Protein AF-A0A2V9WRX7-F1 (afdb_monomer)

Nearest PDB structures (foldseek):
  7yoo-assembly1_R  TM=4.082E-01  e=6.372E+00  Homo sapiens

Radius of gyration: 19.26 Å; Cα contacts (8 Å, |Δi|>4): 121; chains: 1; bounding box: 78×21×29 Å

Mean predicted aligned error: 7.92 Å

Sequence (97 aa):
RVLPAEHRRQGFFNCWTRKEAYIKVRGEGLSLPLHQFDVSLSPAEPAALLRTRPDANEASRWSLHDLEVPPGYAAALAVEIGRSTSSTLTAADVSTG

Foldseek 3Di:
DDDDPVQPVQLVQLFVQLLVQVCVVVVCHPVPDSVQWDWGRGPPDATAGCAGPPDRCVRVQKDKHWDDDDPPHTHIHIDGDDPPPPPPPPPPPPDDD

Solvent-accessible surface area (backbone atoms only — not comparable to full-atom values): 6014 Å² total; per-residue (Å²): 134,90,66,60,79,88,46,41,65,60,19,50,44,40,35,51,30,47,50,50,22,46,35,60,70,69,67,55,52,87,74,58,59,78,85,40,45,43,60,47,32,54,90,93,48,72,52,36,54,74,35,33,55,93,52,57,66,61,26,77,40,47,48,38,40,70,50,94,64,63,92,94,62,73,44,37,47,48,45,76,60,75,78,79,77,80,75,76,79,77,89,78,83,86,76,89,129

Structure (mmCIF, N/CA/C/O backbone):
data_AF-A0A2V9WRX7-F1
#
_entry.id   AF-A0A2V9WRX7-F1
#
loop_
_atom_site.group_PDB
_atom_site.id
_atom_site.type_symbol
_atom_site.label_atom_id
_atom_site.label_alt_id
_atom_site.label_comp_id
_atom_site.label_asym_id
_atom_site.label_entity_id
_atom_site.label_seq_id
_atom_site.pdbx_PDB_ins_code
_atom_site.Cartn_x
_atom_site.Cartn_y
_atom_site.Cartn_z
_atom_site.occupancy
_atom_site.B_iso_or_equiv
_atom_site.auth_seq_id
_atom_site.auth_comp_id
_atom_site.auth_asym_id
_atom_site.auth_atom_id
_atom_site.pdbx_PDB_model_num
ATOM 1 N N . ARG A 1 1 ? -9.802 -9.794 -3.884 1.00 64.94 1 ARG A N 1
ATOM 2 C CA . ARG A 1 1 ? -10.483 -10.444 -2.732 1.00 64.94 1 ARG A CA 1
ATOM 3 C C . ARG A 1 1 ? -11.631 -9.535 -2.303 1.00 64.94 1 ARG A C 1
ATOM 5 O O . ARG A 1 1 ? -11.432 -8.328 -2.342 1.00 64.94 1 ARG A O 1
ATOM 12 N N . VAL A 1 2 ? -12.806 -10.064 -1.955 1.00 86.31 2 VAL A N 1
ATOM 13 C CA . VAL A 1 2 ? -13.930 -9.241 -1.466 1.00 86.31 2 VAL A CA 1
ATOM 14 C C . VAL A 1 2 ? -13.824 -9.122 0.053 1.00 86.31 2 VAL A C 1
ATOM 16 O O . VAL A 1 2 ? -13.687 -10.140 0.725 1.00 86.31 2 VAL A O 1
ATOM 19 N N . LEU A 1 3 ? -13.860 -7.895 0.582 1.00 93.75 3 LEU A N 1
ATOM 20 C CA . LEU A 1 3 ? -13.929 -7.647 2.024 1.00 93.75 3 LEU A CA 1
ATOM 21 C C . LEU A 1 3 ? -15.385 -7.629 2.525 1.00 93.75 3 LEU A C 1
ATOM 23 O O . LEU A 1 3 ? -16.281 -7.215 1.769 1.00 93.75 3 LEU A O 1
ATOM 27 N N . PRO A 1 4 ? -15.612 -7.995 3.803 1.00 95.44 4 PRO A N 1
ATOM 28 C CA . PRO A 1 4 ? -16.849 -7.680 4.516 1.00 95.44 4 PRO A CA 1
ATOM 29 C C . PRO A 1 4 ? -17.203 -6.192 4.402 1.00 95.44 4 PRO A C 1
ATOM 31 O O . PRO A 1 4 ? -16.306 -5.351 4.297 1.00 95.44 4 PRO A O 1
ATOM 34 N N . ALA A 1 5 ? -18.497 -5.867 4.360 1.00 96.06 5 ALA A N 1
ATOM 35 C CA . ALA A 1 5 ? -18.983 -4.527 4.019 1.00 96.06 5 ALA A CA 1
ATOM 36 C C . ALA A 1 5 ? -18.414 -3.433 4.938 1.00 96.06 5 ALA A C 1
ATOM 38 O O . ALA A 1 5 ? -18.001 -2.378 4.455 1.00 96.06 5 ALA A O 1
ATOM 39 N N . GLU A 1 6 ? -18.313 -3.729 6.229 1.00 95.56 6 GLU A N 1
ATOM 40 C CA . GLU A 1 6 ? -17.748 -2.890 7.281 1.00 95.56 6 GLU A CA 1
ATOM 41 C C . GLU A 1 6 ? -16.264 -2.558 7.056 1.00 95.56 6 GLU A C 1
ATOM 43 O O . GLU A 1 6 ? -15.815 -1.462 7.383 1.00 95.56 6 GLU A O 1
ATOM 48 N N . HIS A 1 7 ? -15.513 -3.450 6.404 1.00 95.25 7 HIS A N 1
ATOM 49 C CA . HIS A 1 7 ? -14.087 -3.265 6.135 1.00 95.25 7 HIS A CA 1
ATOM 50 C C . HIS A 1 7 ? -13.789 -2.673 4.756 1.00 95.25 7 HIS A C 1
ATOM 52 O O . HIS A 1 7 ? -12.660 -2.254 4.511 1.00 95.25 7 HIS A O 1
ATOM 58 N N . ARG A 1 8 ? -14.764 -2.601 3.840 1.00 95.50 8 ARG A N 1
ATOM 59 C CA . ARG A 1 8 ? -14.522 -2.142 2.457 1.00 95.50 8 ARG A CA 1
ATOM 60 C C . ARG A 1 8 ? -13.976 -0.721 2.391 1.00 95.50 8 ARG A C 1
ATOM 62 O O . ARG A 1 8 ? -13.069 -0.470 1.605 1.00 95.50 8 ARG A O 1
ATOM 69 N N . ARG A 1 9 ? -14.507 0.194 3.210 1.00 95.88 9 ARG A N 1
ATOM 70 C CA . ARG A 1 9 ? -14.066 1.598 3.221 1.00 95.88 9 ARG A CA 1
ATOM 71 C C . ARG A 1 9 ? -12.620 1.718 3.693 1.00 95.88 9 ARG A C 1
ATOM 73 O O . ARG A 1 9 ? -11.808 2.311 2.994 1.00 95.88 9 ARG A O 1
ATOM 80 N N . GLN A 1 10 ? -12.296 1.111 4.835 1.00 95.81 10 GLN A N 1
ATOM 81 C CA . GLN A 1 10 ? -10.926 1.110 5.344 1.00 95.81 10 GLN A CA 1
ATOM 82 C C . GLN A 1 10 ? -9.980 0.413 4.363 1.00 95.81 10 GLN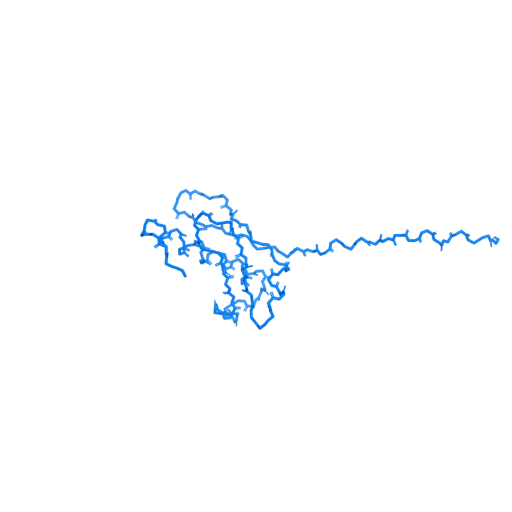 A C 1
ATOM 84 O O . GLN A 1 10 ? -8.913 0.932 4.065 1.00 95.81 10 GLN A O 1
ATOM 89 N N . GLY A 1 11 ? -10.390 -0.724 3.797 1.00 96.69 11 GLY A N 1
ATOM 90 C CA . GLY A 1 11 ? -9.567 -1.457 2.842 1.00 96.69 11 GLY A CA 1
ATOM 91 C C . GLY A 1 11 ? -9.323 -0.713 1.531 1.00 96.69 11 GLY A C 1
ATOM 92 O O . GLY A 1 11 ? -8.243 -0.834 0.957 1.00 96.69 11 GLY A O 1
ATOM 93 N N . PHE A 1 12 ? -10.280 0.105 1.078 1.00 96.88 12 PHE A N 1
ATOM 94 C CA . PHE A 1 12 ? -10.071 1.019 -0.045 1.00 96.88 12 PHE A CA 1
ATOM 95 C C . PHE A 1 12 ? -8.967 2.035 0.266 1.00 96.88 12 PHE A C 1
ATOM 97 O O . PHE A 1 12 ? -8.031 2.164 -0.520 1.00 96.88 12 PHE A O 1
ATOM 104 N N . PHE A 1 13 ? -9.035 2.707 1.420 1.00 97.69 13 PHE A N 1
ATOM 105 C CA . PHE A 1 13 ? -8.024 3.696 1.797 1.00 97.69 13 PHE A CA 1
ATOM 106 C C . PHE A 1 13 ? -6.662 3.066 2.085 1.00 97.69 13 PHE A C 1
ATOM 108 O O . PHE A 1 13 ? -5.663 3.612 1.635 1.00 97.69 13 PHE A O 1
ATOM 115 N N . ASN A 1 14 ? -6.611 1.892 2.722 1.00 97.62 14 ASN A N 1
ATOM 116 C CA . ASN A 1 14 ? -5.374 1.127 2.890 1.00 97.62 14 ASN A CA 1
ATOM 117 C C . ASN A 1 14 ? -4.749 0.789 1.531 1.00 97.62 14 ASN A C 1
ATOM 119 O O . ASN A 1 14 ? -3.563 1.017 1.321 1.00 97.62 14 ASN A O 1
ATOM 123 N N . CYS A 1 15 ? -5.544 0.277 0.586 1.00 97.62 15 CYS A N 1
ATOM 124 C CA . CYS A 1 15 ? -5.069 -0.010 -0.767 1.00 97.62 15 CYS A CA 1
ATOM 125 C C . CYS A 1 15 ? -4.517 1.258 -1.432 1.00 97.62 15 CYS A C 1
ATOM 127 O O . CYS A 1 15 ? -3.395 1.253 -1.933 1.00 97.62 15 CYS A O 1
ATOM 129 N N . TRP A 1 16 ? -5.277 2.354 -1.391 1.00 97.50 16 TRP A N 1
ATOM 130 C CA . TRP A 1 16 ? -4.882 3.626 -1.986 1.00 97.50 16 TRP A CA 1
ATOM 131 C C . TRP A 1 16 ? -3.563 4.152 -1.410 1.00 97.50 16 TRP A C 1
ATOM 133 O O . TRP A 1 16 ? -2.616 4.387 -2.156 1.00 97.50 16 TRP A O 1
ATOM 143 N N . THR A 1 17 ? -3.465 4.299 -0.087 1.00 98.19 17 THR A N 1
ATOM 144 C CA . THR A 1 17 ? -2.296 4.910 0.562 1.00 98.19 17 THR A CA 1
ATOM 145 C C . THR A 1 17 ? -1.045 4.060 0.403 1.00 98.19 17 THR A C 1
ATOM 147 O O . THR A 1 17 ? 0.026 4.606 0.155 1.00 98.19 17 THR A O 1
ATOM 150 N N . ARG A 1 18 ? -1.171 2.730 0.465 1.00 98.31 18 ARG A N 1
ATOM 151 C CA . ARG A 1 18 ? -0.065 1.790 0.232 1.00 98.31 18 ARG A CA 1
ATOM 152 C C . ARG A 1 18 ? 0.430 1.853 -1.215 1.00 98.31 18 ARG A C 1
ATOM 154 O O . ARG A 1 18 ? 1.640 1.866 -1.436 1.00 98.31 18 ARG A O 1
ATOM 161 N N . LYS A 1 19 ? -0.478 1.949 -2.198 1.00 97.44 19 LYS A N 1
ATOM 162 C CA . LYS A 1 19 ? -0.087 2.127 -3.606 1.00 97.44 19 LYS A CA 1
ATOM 163 C C . LYS A 1 19 ? 0.600 3.468 -3.846 1.00 97.44 19 LYS A C 1
ATOM 165 O O . LYS A 1 19 ? 1.656 3.500 -4.466 1.00 97.44 19 LYS A O 1
ATOM 170 N N . GLU A 1 20 ? 0.044 4.548 -3.312 1.00 97.44 20 GLU A N 1
ATOM 171 C CA . GLU A 1 20 ? 0.631 5.888 -3.404 1.00 97.44 20 GLU A CA 1
ATOM 172 C C . GLU A 1 20 ? 2.007 5.973 -2.738 1.00 97.44 20 GLU A C 1
ATOM 174 O O . GLU A 1 20 ? 2.920 6.575 -3.295 1.00 97.44 20 GLU A O 1
ATOM 179 N N . ALA A 1 21 ? 2.190 5.351 -1.570 1.00 98.00 21 ALA A N 1
ATOM 180 C CA . ALA A 1 21 ? 3.485 5.301 -0.897 1.00 98.00 21 ALA A CA 1
ATOM 181 C C . ALA A 1 21 ? 4.544 4.625 -1.780 1.00 98.00 21 ALA A C 1
ATOM 183 O O . ALA A 1 21 ? 5.645 5.155 -1.937 1.00 98.00 21 ALA A O 1
ATOM 184 N N . TYR A 1 22 ? 4.189 3.499 -2.411 1.00 97.44 22 TYR A N 1
ATOM 185 C CA . TYR A 1 22 ? 5.078 2.808 -3.342 1.00 97.44 22 TYR A CA 1
ATOM 186 C C . TYR A 1 22 ? 5.394 3.656 -4.585 1.00 97.44 22 TYR A C 1
ATOM 188 O O . TYR A 1 22 ? 6.555 3.817 -4.943 1.00 97.44 22 TYR A O 1
ATOM 196 N N . ILE A 1 23 ? 4.394 4.283 -5.205 1.00 96.94 23 ILE A N 1
ATOM 197 C CA . ILE A 1 23 ? 4.606 5.176 -6.358 1.00 96.94 23 ILE A CA 1
ATOM 198 C C . ILE A 1 23 ? 5.543 6.336 -6.003 1.00 96.94 23 ILE A C 1
ATOM 200 O O . ILE A 1 23 ? 6.453 6.665 -6.767 1.00 96.94 23 ILE A O 1
ATOM 204 N N . LYS A 1 24 ? 5.341 6.948 -4.832 1.00 96.81 24 LYS A N 1
ATOM 205 C CA . LYS A 1 24 ? 6.139 8.087 -4.368 1.00 96.81 24 LYS A CA 1
ATOM 206 C C . LYS A 1 24 ? 7.598 7.716 -4.151 1.00 96.81 24 LYS A C 1
ATOM 208 O O . LYS A 1 24 ? 8.460 8.475 -4.577 1.00 96.81 24 LYS A O 1
ATOM 213 N N . VAL A 1 25 ? 7.881 6.561 -3.541 1.00 96.12 25 VAL A N 1
ATOM 214 C CA . VAL A 1 25 ? 9.275 6.132 -3.333 1.00 96.12 25 VAL A CA 1
ATOM 215 C C . VAL A 1 25 ? 9.960 5.738 -4.645 1.00 96.12 25 VAL A C 1
ATOM 217 O O . VAL A 1 25 ? 11.158 5.950 -4.796 1.00 96.12 25 VAL A O 1
ATOM 220 N N . ARG A 1 26 ? 9.202 5.234 -5.629 1.00 93.88 26 ARG A N 1
ATOM 221 C CA . ARG A 1 26 ? 9.712 4.941 -6.978 1.00 93.88 26 ARG A CA 1
ATOM 222 C C . ARG A 1 26 ? 10.060 6.198 -7.778 1.00 93.88 26 ARG A C 1
ATOM 224 O O . ARG A 1 26 ? 10.915 6.136 -8.653 1.00 93.88 26 ARG A O 1
ATOM 231 N N . GLY A 1 27 ? 9.407 7.327 -7.499 1.00 93.62 27 GLY A N 1
ATOM 232 C CA . GLY A 1 27 ? 9.659 8.600 -8.186 1.00 93.62 27 GLY A CA 1
ATOM 233 C C . GLY A 1 27 ? 9.128 8.668 -9.625 1.00 93.62 27 GLY A C 1
ATOM 234 O O . GLY A 1 27 ? 9.390 9.635 -10.331 1.00 93.62 27 GLY A O 1
ATOM 235 N N . GLU A 1 28 ? 8.356 7.671 -10.063 1.00 87.88 28 GLU A N 1
ATOM 236 C CA . GLU A 1 28 ? 7.845 7.550 -11.440 1.00 87.88 28 GLU A CA 1
ATOM 237 C C . GLU A 1 28 ? 6.504 8.289 -11.648 1.00 87.88 28 GLU A C 1
ATOM 239 O O . GLU A 1 28 ? 6.003 8.417 -12.771 1.00 87.88 28 GLU A O 1
ATOM 244 N N . GLY A 1 29 ? 5.908 8.792 -10.561 1.00 86.75 29 GLY A N 1
ATOM 245 C CA . GLY A 1 29 ? 4.594 9.430 -10.574 1.00 86.75 29 GLY A CA 1
ATOM 246 C C . GLY A 1 29 ? 3.513 8.502 -11.139 1.00 86.75 29 GLY A C 1
ATOM 247 O O . GLY A 1 29 ? 3.560 7.285 -10.975 1.00 86.75 29 GLY A O 1
ATOM 248 N N . LEU A 1 30 ? 2.542 9.068 -11.856 1.00 86.06 30 LEU A N 1
ATOM 249 C CA . LEU A 1 30 ? 1.449 8.297 -12.467 1.00 86.06 30 LEU A CA 1
ATOM 250 C C . LEU A 1 30 ? 1.880 7.448 -13.677 1.00 86.06 30 LEU A C 1
ATOM 252 O O . LEU A 1 30 ? 1.048 6.747 -14.250 1.00 86.06 30 LEU A O 1
ATOM 256 N N . SER A 1 31 ? 3.158 7.494 -14.066 1.00 91.06 31 SER A N 1
ATOM 257 C CA . SER A 1 31 ? 3.688 6.656 -15.146 1.00 91.06 31 SER A CA 1
ATOM 258 C C . SER A 1 31 ? 3.780 5.184 -14.742 1.00 91.06 31 SER A C 1
ATOM 260 O O . SER A 1 31 ? 3.756 4.327 -15.620 1.00 91.06 31 SER A O 1
ATOM 262 N N . LEU A 1 32 ? 3.840 4.884 -13.435 1.00 90.44 32 LEU A N 1
ATOM 263 C CA . LEU A 1 32 ? 3.802 3.519 -12.913 1.00 90.44 32 LEU A CA 1
ATOM 264 C C . LEU A 1 32 ? 2.347 3.002 -12.888 1.00 90.44 32 LEU A C 1
ATOM 266 O O . LEU A 1 32 ? 1.540 3.462 -12.072 1.00 90.44 32 LEU A O 1
ATOM 270 N N . PRO A 1 33 ? 1.966 2.031 -13.738 1.00 93.31 33 PRO A N 1
ATOM 271 C CA . PRO A 1 33 ? 0.579 1.597 -13.838 1.00 93.31 33 PRO A CA 1
ATOM 272 C C . PRO A 1 33 ? 0.113 0.849 -12.582 1.00 93.31 33 PRO A C 1
ATOM 274 O O . PRO A 1 33 ? 0.686 -0.166 -12.191 1.00 93.31 33 PRO A O 1
ATOM 277 N N . LEU A 1 34 ? -1.017 1.268 -12.002 1.00 93.50 34 LEU A N 1
ATOM 278 C CA . LEU A 1 34 ? -1.568 0.702 -10.755 1.00 93.50 34 LEU A CA 1
ATOM 279 C C . LEU A 1 34 ? -1.900 -0.801 -10.803 1.00 93.50 34 LEU A C 1
ATOM 281 O O . LEU A 1 34 ? -2.160 -1.395 -9.756 1.00 93.50 34 LEU A O 1
ATOM 285 N N . HIS A 1 35 ? -1.958 -1.408 -11.990 1.00 94.12 35 HIS A N 1
ATOM 286 C CA . HIS A 1 35 ? -2.223 -2.838 -12.182 1.00 94.12 35 HIS A CA 1
ATOM 287 C C . HIS A 1 35 ? -0.942 -3.689 -12.242 1.00 94.12 35 HIS A C 1
ATOM 289 O O . HIS A 1 35 ? -1.024 -4.917 -12.278 1.00 94.12 35 HIS A O 1
ATOM 295 N N . GLN A 1 36 ? 0.239 -3.062 -12.265 1.00 95.62 36 GLN A N 1
ATOM 296 C CA . GLN A 1 36 ? 1.524 -3.763 -12.282 1.00 95.62 36 GLN A CA 1
ATOM 297 C C . GLN A 1 36 ? 2.006 -4.168 -10.889 1.00 95.62 36 GLN A C 1
ATOM 299 O O . GLN A 1 36 ? 3.030 -4.832 -10.766 1.00 95.62 36 GLN A O 1
ATOM 304 N N . PHE A 1 37 ? 1.266 -3.841 -9.835 1.00 96.75 37 PHE A N 1
ATOM 305 C CA . PHE A 1 37 ? 1.608 -4.267 -8.491 1.00 96.75 37 PHE A CA 1
ATOM 306 C C . PHE A 1 37 ? 0.377 -4.392 -7.595 1.00 96.75 37 PHE A C 1
ATOM 308 O O . PHE A 1 37 ? -0.634 -3.701 -7.753 1.00 96.75 37 PHE A O 1
ATOM 315 N N . ASP A 1 38 ? 0.494 -5.306 -6.642 1.00 97.31 38 ASP A N 1
ATOM 316 C CA . ASP A 1 38 ? -0.549 -5.698 -5.710 1.00 97.31 38 ASP A CA 1
ATOM 317 C C . ASP A 1 38 ? -0.095 -5.345 -4.288 1.00 97.31 38 ASP A C 1
ATOM 319 O O . ASP A 1 38 ? 1.038 -5.631 -3.904 1.00 97.31 38 ASP A O 1
ATOM 323 N N . VAL A 1 39 ? -0.981 -4.747 -3.491 1.00 97.94 39 VAL A N 1
ATOM 324 C CA . VAL A 1 39 ? -0.746 -4.442 -2.069 1.00 97.94 39 VAL A CA 1
ATOM 325 C C . VAL A 1 39 ? -1.780 -5.156 -1.207 1.00 97.94 39 VAL A C 1
ATOM 327 O O . VAL A 1 39 ? -2.885 -5.456 -1.673 1.00 97.94 39 VAL A O 1
ATOM 330 N N . SER A 1 40 ? -1.448 -5.421 0.055 1.00 97.62 40 SER A N 1
ATOM 331 C CA . SER A 1 40 ? -2.449 -5.868 1.024 1.00 97.62 40 SER A CA 1
ATOM 332 C C . SER A 1 40 ? -3.493 -4.768 1.232 1.00 97.62 40 SER A C 1
ATOM 334 O O . SER A 1 40 ? -3.183 -3.575 1.196 1.00 97.62 40 SER A O 1
ATOM 336 N N . LEU A 1 41 ? -4.747 -5.164 1.455 1.00 95.50 41 LEU A N 1
ATOM 337 C CA . LEU A 1 41 ? -5.870 -4.230 1.624 1.00 95.50 41 LEU A CA 1
ATOM 338 C C . LEU A 1 41 ? -6.721 -4.521 2.860 1.00 95.50 41 LEU A C 1
ATOM 340 O O . LEU A 1 41 ? -7.479 -3.661 3.291 1.00 95.50 41 LEU A O 1
ATOM 344 N N . SER A 1 42 ? -6.632 -5.723 3.435 1.00 95.06 42 SER A N 1
ATOM 345 C CA . SER A 1 42 ? -7.416 -6.062 4.621 1.00 95.06 42 SER A CA 1
ATOM 346 C C . SER A 1 42 ? -6.906 -5.267 5.827 1.00 95.06 42 SER A C 1
ATOM 348 O O . SER A 1 42 ? -5.695 -5.242 6.040 1.00 95.06 42 SER A O 1
ATOM 350 N N . PRO A 1 43 ? -7.783 -4.664 6.651 1.00 91.88 43 PRO A N 1
ATOM 351 C CA . PRO A 1 43 ? -7.378 -4.076 7.931 1.00 91.88 43 PRO A CA 1
ATOM 352 C C . PRO A 1 43 ? -6.783 -5.102 8.909 1.00 91.88 43 PRO A C 1
ATOM 354 O O . PRO A 1 43 ? -6.066 -4.727 9.825 1.00 91.88 43 PRO A O 1
ATOM 357 N N . ALA A 1 44 ? -7.071 -6.392 8.709 1.00 92.69 44 ALA A N 1
ATOM 358 C CA . ALA A 1 44 ? -6.541 -7.489 9.519 1.00 92.69 44 ALA A CA 1
ATOM 359 C C . ALA A 1 44 ? -5.182 -8.025 9.023 1.00 92.69 44 ALA A C 1
ATOM 361 O O . ALA A 1 44 ? -4.660 -8.980 9.591 1.00 92.69 44 ALA A O 1
ATOM 362 N N . GLU A 1 45 ? -4.629 -7.464 7.943 1.00 95.12 45 GLU A N 1
ATOM 363 C CA . GLU A 1 45 ? -3.341 -7.872 7.374 1.00 95.12 45 GLU A CA 1
ATOM 364 C C . GLU A 1 45 ? -2.341 -6.705 7.459 1.00 95.12 45 GLU A C 1
ATOM 366 O O . GLU A 1 45 ? -2.719 -5.559 7.178 1.00 95.12 45 GLU A O 1
ATOM 371 N N . PRO A 1 46 ? -1.059 -6.974 7.775 1.00 96.44 46 PRO A N 1
ATOM 372 C CA . PRO A 1 46 ? -0.019 -5.952 7.734 1.00 96.44 46 PRO A CA 1
ATOM 373 C C . PRO A 1 46 ? 0.074 -5.270 6.364 1.00 96.44 46 PRO A C 1
ATOM 375 O O . PRO A 1 46 ? -0.215 -5.881 5.326 1.00 96.44 46 PRO A O 1
ATOM 378 N N . ALA A 1 47 ? 0.516 -4.012 6.341 1.00 98.06 47 ALA A N 1
ATOM 379 C CA . ALA A 1 47 ? 0.889 -3.337 5.103 1.00 98.06 47 ALA A CA 1
ATOM 380 C C . ALA A 1 47 ? 1.998 -4.113 4.381 1.00 98.06 47 ALA A C 1
ATOM 382 O O . ALA A 1 47 ? 3.025 -4.438 4.966 1.00 98.06 47 ALA A O 1
ATOM 383 N N . ALA A 1 48 ? 1.778 -4.437 3.108 1.00 97.81 48 ALA A N 1
ATOM 384 C CA . ALA A 1 48 ? 2.738 -5.195 2.318 1.00 97.81 48 ALA A CA 1
ATOM 385 C C . ALA A 1 48 ? 2.576 -4.914 0.824 1.00 97.81 48 ALA A C 1
ATOM 387 O O . ALA A 1 48 ? 1.452 -4.807 0.319 1.00 97.81 48 ALA A O 1
ATOM 388 N N . LEU A 1 49 ? 3.706 -4.849 0.119 1.00 97.69 49 LEU A N 1
ATOM 389 C CA . LEU A 1 49 ? 3.767 -4.971 -1.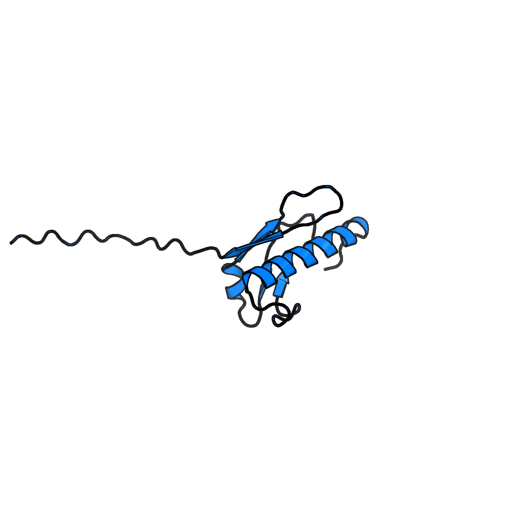332 1.00 97.69 49 LEU A CA 1
ATOM 390 C C . LEU A 1 49 ? 3.819 -6.468 -1.660 1.00 97.69 49 LEU A C 1
ATOM 392 O O . LEU A 1 49 ? 4.809 -7.140 -1.396 1.00 97.69 49 LEU A O 1
ATOM 396 N N . LEU A 1 50 ? 2.716 -7.013 -2.167 1.00 97.00 50 LEU A N 1
ATOM 397 C CA . LEU A 1 50 ? 2.530 -8.458 -2.321 1.00 97.00 50 LEU A CA 1
ATOM 398 C C . LEU A 1 50 ? 3.154 -8.996 -3.605 1.00 97.00 50 LEU A C 1
ATOM 400 O O . LEU A 1 50 ? 3.558 -10.156 -3.669 1.00 97.00 50 LEU A O 1
ATOM 404 N N . ARG A 1 51 ? 3.135 -8.186 -4.665 1.00 96.56 51 ARG A N 1
ATOM 405 C CA . ARG A 1 51 ? 3.630 -8.576 -5.983 1.00 96.56 51 ARG A CA 1
ATOM 406 C C . ARG A 1 51 ? 3.896 -7.354 -6.831 1.00 96.56 51 ARG A C 1
ATOM 408 O O . ARG A 1 51 ? 3.109 -6.415 -6.814 1.00 96.56 51 ARG A O 1
ATOM 415 N N . THR A 1 52 ? 4.929 -7.438 -7.643 1.00 97.00 52 THR A N 1
ATOM 416 C CA . THR A 1 52 ? 5.266 -6.491 -8.704 1.00 97.00 52 THR A CA 1
ATOM 417 C C . THR A 1 52 ? 5.359 -7.243 -10.027 1.00 97.00 52 THR A C 1
ATOM 419 O O . THR A 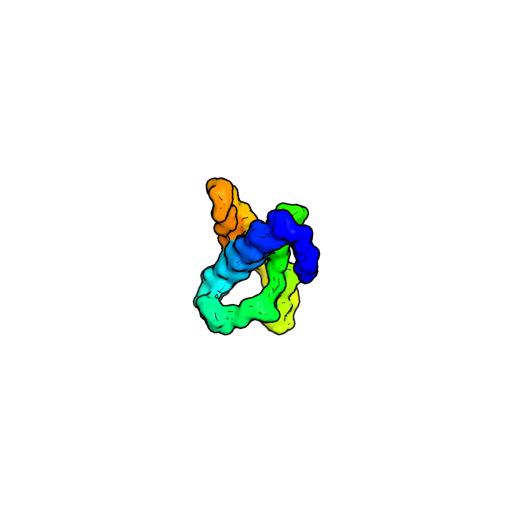1 52 ? 5.529 -8.465 -10.057 1.00 97.00 52 THR A O 1
ATOM 422 N N . ARG A 1 53 ? 5.167 -6.529 -11.132 1.00 96.12 53 ARG A N 1
ATOM 423 C CA . ARG A 1 53 ? 5.242 -7.031 -12.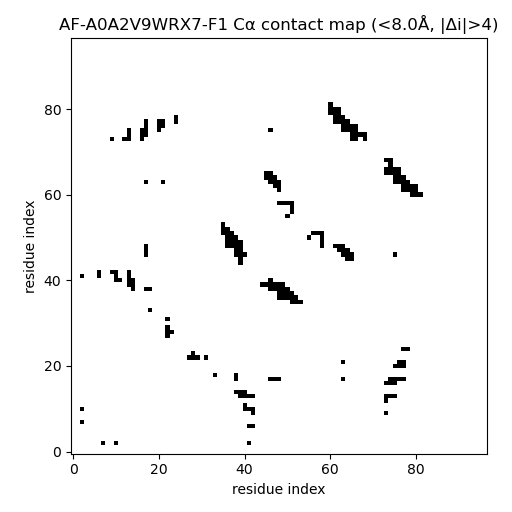505 1.00 96.12 53 ARG A CA 1
ATOM 424 C C . ARG A 1 53 ? 6.043 -6.018 -13.334 1.00 96.12 53 ARG A C 1
ATOM 426 O O . ARG A 1 53 ? 5.875 -4.823 -13.107 1.00 96.12 53 ARG A O 1
ATOM 433 N N . PRO A 1 54 ? 6.861 -6.462 -14.304 1.00 92.50 54 PRO A N 1
ATOM 434 C CA . PRO A 1 54 ? 7.087 -7.858 -14.693 1.00 92.50 54 PRO A CA 1
ATOM 435 C C . PRO A 1 54 ? 7.985 -8.642 -13.721 1.00 92.50 54 PRO A C 1
ATOM 437 O O . PRO A 1 54 ? 7.911 -9.866 -13.703 1.00 92.50 54 PRO A O 1
ATOM 440 N N . ASP A 1 55 ? 8.785 -7.966 -12.894 1.00 93.88 55 ASP A N 1
ATOM 441 C CA . ASP A 1 55 ? 9.671 -8.622 -11.931 1.00 93.88 55 ASP A CA 1
ATOM 442 C C . ASP A 1 55 ? 8.969 -8.849 -10.588 1.00 93.88 55 ASP A C 1
ATOM 444 O O . ASP A 1 55 ? 8.621 -7.894 -9.896 1.00 93.88 55 ASP A O 1
ATOM 448 N N . ALA A 1 56 ? 8.784 -10.112 -10.202 1.00 92.00 56 ALA A N 1
ATOM 449 C CA . ALA A 1 56 ? 8.201 -10.485 -8.915 1.00 92.00 56 ALA A CA 1
ATOM 450 C C . ALA A 1 56 ? 9.179 -10.324 -7.737 1.00 92.00 56 ALA A C 1
ATOM 452 O O . ALA A 1 56 ? 8.729 -10.188 -6.599 1.00 92.00 56 ALA A O 1
ATOM 453 N N . ASN A 1 57 ? 10.493 -10.331 -7.991 1.00 93.44 57 ASN A N 1
ATOM 454 C CA . ASN A 1 57 ? 11.506 -10.178 -6.948 1.00 93.44 57 ASN A CA 1
ATOM 455 C C . ASN A 1 57 ? 11.620 -8.729 -6.475 1.00 93.44 57 ASN A C 1
ATOM 457 O O . ASN A 1 57 ? 11.993 -8.501 -5.325 1.00 93.44 57 ASN A O 1
ATOM 461 N N . GLU A 1 58 ? 11.261 -7.759 -7.319 1.00 94.31 58 GLU A N 1
ATOM 462 C CA . GLU A 1 58 ? 11.271 -6.335 -6.977 1.00 94.31 58 GLU A CA 1
ATOM 463 C C . GLU A 1 58 ? 10.489 -6.053 -5.683 1.00 94.31 58 GLU A C 1
ATOM 465 O O . GLU A 1 58 ? 10.975 -5.303 -4.842 1.00 94.31 58 GLU A O 1
ATOM 470 N N . ALA A 1 59 ? 9.354 -6.724 -5.449 1.00 95.19 59 ALA A N 1
ATOM 471 C CA . ALA A 1 59 ? 8.581 -6.591 -4.212 1.00 95.19 59 ALA A CA 1
ATOM 472 C C . ALA A 1 59 ? 9.406 -6.843 -2.934 1.00 95.19 59 ALA A C 1
ATOM 474 O O . ALA A 1 59 ? 9.173 -6.188 -1.923 1.00 95.19 59 ALA A O 1
ATOM 475 N N . SER A 1 60 ? 10.403 -7.736 -2.981 1.00 94.56 60 SER A N 1
ATOM 476 C CA . SER A 1 60 ? 11.248 -8.075 -1.823 1.00 94.56 60 SER A CA 1
ATOM 477 C C . SER A 1 60 ? 12.217 -6.966 -1.400 1.00 94.56 60 SER A C 1
ATOM 479 O O . SER A 1 60 ? 12.783 -7.030 -0.310 1.00 94.56 60 SER A O 1
ATOM 481 N N . ARG A 1 61 ? 12.410 -5.943 -2.241 1.00 95.56 61 ARG A N 1
ATOM 482 C CA . ARG A 1 61 ? 13.250 -4.779 -1.927 1.00 95.56 61 ARG A CA 1
ATOM 483 C C . ARG A 1 61 ? 12.532 -3.743 -1.072 1.00 95.56 61 ARG A C 1
ATOM 485 O O . ARG A 1 61 ? 13.182 -2.836 -0.565 1.00 95.56 61 ARG A O 1
ATOM 492 N N . TRP A 1 62 ? 11.215 -3.852 -0.921 1.00 96.50 62 TRP A N 1
ATOM 493 C CA . TRP A 1 62 ? 10.393 -2.810 -0.321 1.00 96.50 62 TRP A CA 1
ATOM 494 C C . TRP A 1 62 ? 9.689 -3.319 0.930 1.00 96.50 62 TRP A C 1
ATOM 496 O O . TRP A 1 62 ? 9.112 -4.404 0.937 1.00 96.50 62 TRP A O 1
ATOM 506 N N . SER A 1 63 ? 9.675 -2.490 1.971 1.00 97.62 63 SER A N 1
ATOM 507 C CA . SER A 1 63 ? 8.765 -2.651 3.104 1.00 97.62 63 SER A CA 1
ATOM 508 C C . SER A 1 63 ? 7.686 -1.581 3.051 1.00 97.62 63 SER A C 1
ATOM 510 O O . SER A 1 63 ? 7.974 -0.420 2.743 1.00 97.62 63 SER A O 1
ATOM 512 N N . LEU A 1 64 ? 6.451 -1.967 3.375 1.00 98.31 64 LEU A N 1
ATOM 513 C CA . LEU A 1 64 ? 5.358 -1.034 3.616 1.00 98.31 64 LEU A CA 1
ATOM 514 C C . LEU A 1 64 ? 4.999 -1.039 5.099 1.00 98.31 64 LEU A C 1
ATOM 516 O O . LEU A 1 64 ? 4.924 -2.092 5.725 1.00 98.31 64 LEU A O 1
ATOM 520 N N . HIS A 1 65 ? 4.724 0.140 5.640 1.00 97.94 65 HIS A N 1
ATOM 521 C CA . HIS A 1 65 ? 4.278 0.320 7.016 1.00 97.94 65 HIS A CA 1
ATOM 522 C C . HIS A 1 65 ? 3.029 1.189 7.034 1.00 97.94 65 HIS A C 1
ATOM 524 O O . HIS A 1 65 ? 2.986 2.204 6.340 1.00 97.94 65 HIS A O 1
ATOM 530 N N . ASP A 1 66 ? 2.028 0.817 7.829 1.00 97.19 66 ASP A N 1
ATOM 531 C CA . ASP A 1 66 ? 0.953 1.747 8.167 1.00 97.19 66 ASP A CA 1
ATOM 532 C C . ASP A 1 66 ? 1.489 2.772 9.179 1.00 97.19 66 ASP A C 1
ATOM 534 O O . ASP A 1 66 ? 2.304 2.439 10.043 1.00 97.19 66 ASP A O 1
ATOM 538 N N . LEU A 1 67 ? 1.047 4.022 9.059 1.00 97.19 67 LEU A N 1
ATOM 539 C CA . LEU A 1 67 ? 1.364 5.081 10.015 1.00 97.19 67 LEU A CA 1
ATOM 540 C C . LEU A 1 67 ? 0.157 5.336 10.915 1.00 97.19 67 LEU A C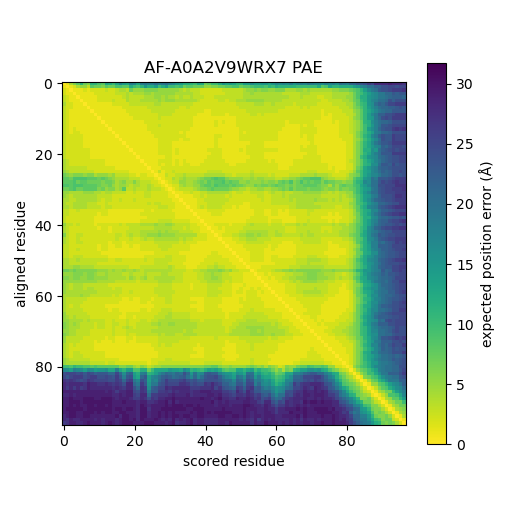 1
ATOM 542 O O . LEU A 1 67 ? -0.983 5.345 10.445 1.00 97.19 67 LEU A O 1
ATOM 546 N N . GLU A 1 68 ? 0.412 5.577 12.199 1.00 96.25 68 GLU A N 1
ATOM 547 C CA . GLU A 1 68 ? -0.635 5.964 13.139 1.00 96.25 68 GLU A CA 1
ATOM 548 C C . GLU A 1 68 ? -1.164 7.357 12.781 1.00 96.25 68 GLU A C 1
ATOM 550 O O . GLU A 1 68 ? -0.409 8.322 12.649 1.00 96.25 68 GLU A O 1
ATOM 555 N N . VAL A 1 69 ? -2.476 7.449 12.579 1.00 96.62 69 VAL A N 1
ATOM 556 C CA . VAL A 1 69 ? -3.174 8.674 12.186 1.00 96.62 69 VAL A CA 1
ATOM 557 C C . VAL A 1 69 ? -4.508 8.776 12.926 1.00 96.62 69 VAL A C 1
ATOM 559 O O . VAL A 1 69 ? -5.041 7.755 13.369 1.00 96.62 69 VAL A O 1
ATOM 562 N N . PRO A 1 70 ? -5.084 9.985 13.060 1.00 97.19 70 PRO A N 1
ATOM 563 C CA . PRO A 1 70 ? -6.387 10.154 13.690 1.00 97.19 70 PRO A CA 1
ATOM 564 C C . PRO A 1 70 ? -7.501 9.332 13.014 1.00 97.19 70 PRO A C 1
ATOM 566 O O . PRO A 1 70 ? -7.413 9.031 11.817 1.00 97.19 70 PRO A O 1
ATOM 569 N N . PRO A 1 71 ? -8.597 9.028 13.736 1.00 94.00 71 PRO A N 1
ATOM 570 C CA . PRO A 1 71 ? -9.741 8.320 13.172 1.00 94.00 71 PRO A CA 1
ATOM 571 C C . PRO A 1 71 ? -10.268 8.978 11.890 1.00 94.00 71 PRO A C 1
ATOM 573 O O . PRO A 1 71 ? -10.433 10.195 11.820 1.00 94.00 71 PRO A O 1
ATOM 576 N N . GLY A 1 72 ? -10.560 8.157 10.881 1.00 93.12 72 GLY A N 1
ATOM 577 C CA . GLY A 1 72 ? -11.049 8.614 9.575 1.00 93.12 72 GLY A CA 1
ATOM 578 C C . GLY A 1 72 ? -9.960 8.868 8.529 1.00 93.12 72 GLY A C 1
ATOM 579 O O . GLY A 1 72 ? -10.300 9.104 7.372 1.00 93.12 72 GLY A O 1
ATOM 580 N N . TYR A 1 73 ? -8.680 8.761 8.897 1.00 96.38 73 TYR A N 1
ATOM 581 C CA . TYR A 1 73 ? -7.548 8.851 7.976 1.00 96.38 73 TYR A CA 1
ATOM 582 C C . TYR A 1 73 ? -6.843 7.500 7.812 1.00 96.38 73 TYR A C 1
ATOM 584 O O . TYR A 1 73 ? -6.978 6.596 8.634 1.00 96.38 73 TYR A O 1
ATOM 592 N N . ALA A 1 74 ? -6.071 7.372 6.735 1.00 97.50 74 ALA A N 1
ATOM 593 C CA . ALA A 1 74 ? -5.132 6.278 6.524 1.00 97.50 74 ALA A CA 1
ATOM 594 C C . ALA A 1 74 ? -3.828 6.852 5.969 1.00 97.50 74 ALA A C 1
ATOM 596 O O . ALA A 1 74 ? -3.848 7.810 5.192 1.00 97.50 74 ALA A O 1
ATOM 597 N N . ALA A 1 75 ? -2.701 6.255 6.336 1.00 98.19 75 ALA A N 1
ATOM 598 C CA . ALA A 1 75 ? -1.395 6.637 5.826 1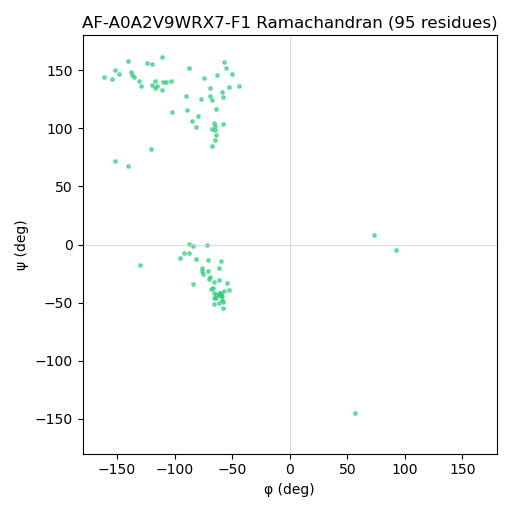.00 98.19 75 ALA A CA 1
ATOM 599 C C . ALA A 1 75 ? -0.477 5.417 5.770 1.00 98.19 75 ALA A C 1
ATOM 601 O O . ALA A 1 75 ? -0.582 4.514 6.597 1.00 98.19 75 ALA A O 1
ATOM 602 N N . ALA A 1 76 ? 0.409 5.405 4.778 1.00 98.62 76 ALA A N 1
ATOM 603 C CA . ALA A 1 76 ? 1.398 4.357 4.607 1.00 98.62 76 ALA A CA 1
ATOM 604 C C . ALA A 1 76 ? 2.750 4.959 4.216 1.00 98.62 76 ALA A C 1
ATOM 606 O O . ALA A 1 76 ? 2.811 5.984 3.532 1.00 98.62 76 ALA A O 1
ATOM 607 N N . LEU A 1 77 ? 3.820 4.295 4.638 1.00 98.25 77 LEU A N 1
ATOM 608 C CA . LEU A 1 77 ? 5.205 4.589 4.300 1.00 98.25 77 LEU A CA 1
ATOM 609 C C . LEU A 1 77 ? 5.779 3.422 3.497 1.00 98.25 77 LEU A C 1
ATOM 611 O O . LEU A 1 77 ? 5.582 2.267 3.870 1.00 98.25 77 LEU A O 1
ATOM 615 N N . ALA A 1 78 ? 6.512 3.730 2.430 1.00 98.19 78 ALA A N 1
ATOM 616 C CA . ALA A 1 78 ? 7.309 2.764 1.688 1.00 98.19 78 ALA A CA 1
ATOM 617 C C . ALA A 1 78 ? 8.794 3.060 1.897 1.00 98.19 78 ALA A C 1
ATOM 619 O O . ALA A 1 78 ? 9.213 4.211 1.774 1.00 98.19 78 ALA A O 1
ATOM 620 N N . VAL A 1 79 ? 9.579 2.029 2.201 1.00 97.31 79 VAL A N 1
ATOM 621 C CA . VAL A 1 79 ? 11.035 2.129 2.364 1.00 97.31 79 VAL A CA 1
ATOM 622 C C . VAL A 1 79 ? 11.728 1.044 1.557 1.00 97.31 79 VAL A C 1
ATOM 624 O O . VAL A 1 79 ? 11.254 -0.092 1.503 1.00 97.31 79 VAL A O 1
ATOM 627 N N . GLU A 1 80 ? 12.853 1.389 0.936 1.00 96.00 80 GLU A N 1
ATOM 628 C CA . GLU A 1 80 ? 13.747 0.389 0.361 1.00 96.00 80 GLU A CA 1
ATOM 629 C C . GLU A 1 80 ? 14.552 -0.260 1.490 1.00 96.00 80 GLU A C 1
ATOM 631 O O . GLU A 1 80 ? 15.210 0.428 2.274 1.00 96.00 80 GLU A O 1
ATOM 636 N N . ILE A 1 81 ? 14.510 -1.586 1.588 1.00 91.25 81 ILE A N 1
ATOM 637 C CA . ILE A 1 81 ? 15.349 -2.320 2.529 1.00 91.25 81 ILE A CA 1
ATOM 638 C C . ILE A 1 81 ? 16.724 -2.472 1.879 1.00 91.25 81 ILE A C 1
ATOM 640 O O . ILE A 1 81 ? 16.942 -3.331 1.022 1.00 91.25 81 ILE A O 1
ATOM 644 N N . GLY A 1 82 ? 17.670 -1.632 2.295 1.00 78.31 82 GLY A N 1
ATOM 645 C CA . GLY A 1 82 ? 19.069 -1.803 1.925 1.00 78.31 82 GLY A CA 1
ATOM 646 C C . GLY A 1 82 ? 19.574 -3.164 2.404 1.00 78.31 82 GLY A C 1
ATOM 647 O O . GLY A 1 82 ? 19.395 -3.530 3.567 1.00 78.31 82 GLY A O 1
ATOM 648 N N . ARG A 1 83 ? 20.235 -3.926 1.527 1.00 66.81 83 ARG A N 1
ATOM 649 C CA . ARG A 1 83 ? 21.030 -5.066 1.992 1.00 66.81 83 ARG A CA 1
ATOM 650 C C . ARG A 1 83 ? 22.153 -4.501 2.850 1.00 66.81 83 ARG A C 1
ATOM 652 O O . ARG A 1 83 ? 22.997 -3.774 2.332 1.00 66.81 83 ARG A O 1
ATOM 659 N N . SER A 1 84 ? 22.187 -4.841 4.137 1.00 59.75 84 SER A N 1
ATOM 660 C CA . SER A 1 84 ? 23.402 -4.679 4.927 1.00 59.75 84 SER A CA 1
ATOM 661 C C . SER A 1 84 ? 24.488 -5.493 4.232 1.00 59.75 84 SER A C 1
ATOM 663 O O . SER A 1 84 ? 24.477 -6.724 4.272 1.00 59.75 84 SER A O 1
ATOM 665 N N . THR A 1 85 ? 25.394 -4.827 3.522 1.00 56.56 85 THR A N 1
ATOM 666 C CA . THR A 1 85 ? 26.613 -5.460 3.043 1.00 56.56 85 THR A CA 1
ATOM 667 C C . THR A 1 85 ? 27.417 -5.819 4.282 1.00 56.56 85 THR A C 1
ATOM 669 O O . THR A 1 85 ? 28.079 -4.979 4.887 1.00 56.56 85 THR A O 1
ATOM 672 N N . SER A 1 86 ? 27.325 -7.078 4.712 1.00 54.81 86 SER A N 1
ATOM 673 C CA . SER A 1 86 ? 28.300 -7.637 5.640 1.00 54.81 86 SER A CA 1
ATOM 674 C C . SER A 1 86 ? 29.620 -7.729 4.877 1.00 54.81 86 SER A C 1
ATOM 676 O O . SER A 1 86 ? 29.922 -8.732 4.234 1.00 54.81 86 SER A O 1
ATOM 678 N N . SER A 1 87 ? 30.371 -6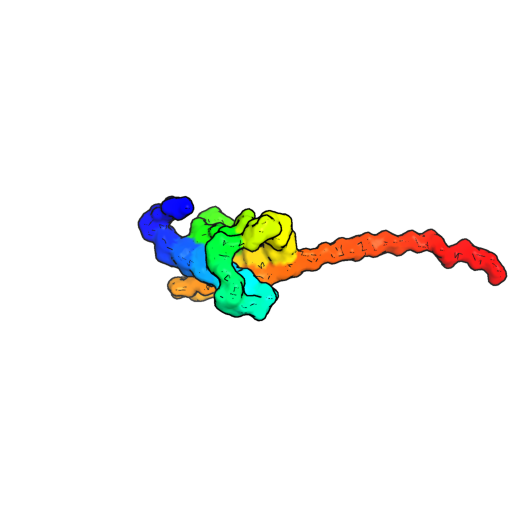.627 4.859 1.00 53.47 87 SER A N 1
ATOM 679 C CA . SER A 1 87 ? 31.759 -6.645 4.419 1.00 53.47 87 SER A CA 1
ATOM 680 C C . SER A 1 87 ? 32.516 -7.452 5.464 1.00 53.47 87 SER A C 1
ATOM 682 O O . SER A 1 87 ? 32.807 -6.966 6.556 1.00 53.47 87 SER A O 1
ATOM 684 N N . THR A 1 88 ? 32.777 -8.720 5.160 1.00 51.97 88 THR A N 1
ATOM 685 C CA . THR A 1 88 ? 33.756 -9.500 5.911 1.00 51.97 88 THR A CA 1
ATOM 686 C C . THR A 1 88 ? 35.105 -8.843 5.650 1.00 51.97 88 THR A C 1
ATOM 688 O O . THR A 1 88 ? 35.667 -8.988 4.568 1.00 51.97 88 THR A O 1
ATOM 691 N N . LEU A 1 89 ? 35.597 -8.061 6.612 1.00 56.75 89 LEU A N 1
ATOM 692 C CA . LEU A 1 89 ? 36.988 -7.627 6.636 1.00 56.75 89 LEU A CA 1
ATOM 693 C C . LEU A 1 89 ? 37.840 -8.890 6.808 1.00 56.75 89 LEU A C 1
ATOM 695 O O . LEU A 1 89 ? 38.035 -9.370 7.922 1.00 56.75 89 LEU A O 1
ATOM 699 N N . THR A 1 90 ? 38.319 -9.470 5.710 1.00 48.34 90 THR A N 1
ATOM 700 C CA . THR A 1 90 ? 39.435 -10.413 5.772 1.00 48.34 90 THR A CA 1
ATOM 701 C C . THR A 1 90 ? 40.661 -9.634 6.226 1.00 48.34 90 THR A C 1
ATOM 703 O O . THR A 1 90 ? 41.234 -8.860 5.464 1.00 48.34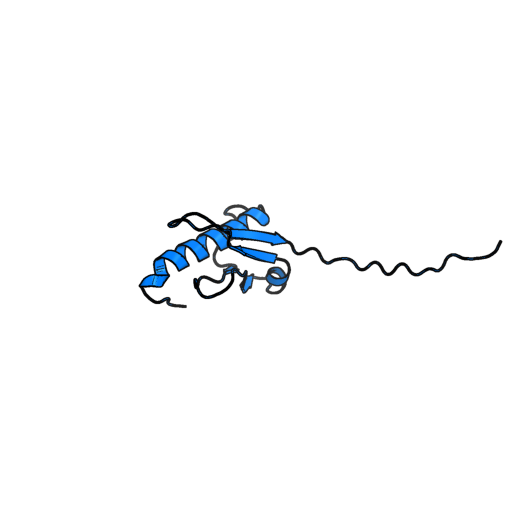 90 THR A O 1
ATOM 706 N N . ALA A 1 91 ? 41.039 -9.826 7.490 1.00 53.69 91 ALA A N 1
ATOM 707 C CA . ALA A 1 91 ? 42.342 -9.447 8.007 1.00 53.69 91 ALA A CA 1
ATOM 708 C C . ALA A 1 91 ? 43.408 -10.291 7.292 1.00 53.69 91 ALA A C 1
ATOM 710 O O . ALA A 1 91 ? 43.735 -11.396 7.714 1.00 53.69 91 ALA A O 1
ATOM 711 N N . ALA A 1 92 ? 43.904 -9.783 6.172 1.00 55.53 92 ALA A N 1
ATOM 712 C CA . ALA A 1 92 ? 45.075 -10.306 5.490 1.00 55.53 92 ALA A CA 1
ATOM 713 C C . ALA A 1 92 ? 45.898 -9.123 4.981 1.00 55.53 92 ALA A C 1
ATOM 715 O O . ALA A 1 92 ? 45.979 -8.882 3.786 1.00 55.53 92 ALA A O 1
ATOM 716 N N . ASP A 1 93 ? 46.463 -8.366 5.921 1.00 53.50 93 ASP A N 1
ATOM 717 C CA . ASP A 1 93 ? 47.669 -7.583 5.658 1.00 53.50 93 ASP A CA 1
ATOM 718 C C . ASP A 1 93 ? 48.453 -7.404 6.965 1.00 53.50 93 ASP A C 1
ATOM 720 O O . ASP A 1 93 ? 48.479 -6.358 7.609 1.00 53.50 93 ASP A O 1
ATOM 724 N N . VAL A 1 94 ? 49.060 -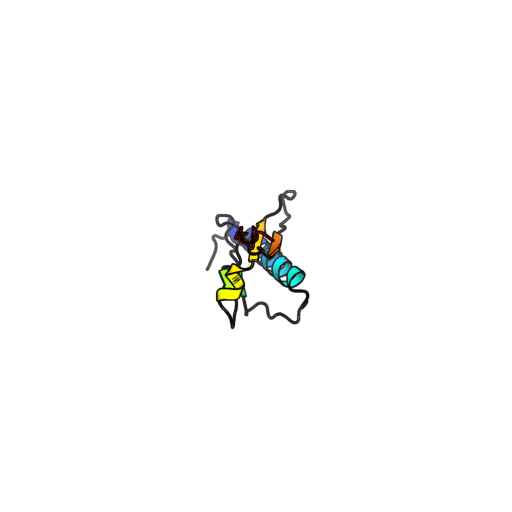8.505 7.406 1.00 56.81 94 VAL A N 1
ATOM 725 C CA . VAL A 1 94 ? 50.299 -8.455 8.184 1.00 56.81 94 VAL A CA 1
ATOM 726 C C . VAL A 1 94 ? 51.309 -9.239 7.360 1.00 56.81 94 VAL A C 1
ATOM 728 O O . VAL A 1 94 ? 51.500 -10.435 7.563 1.00 56.81 94 VAL A O 1
ATOM 731 N N . SER A 1 95 ? 51.903 -8.572 6.369 1.00 47.88 95 SER A N 1
ATOM 732 C CA . SER A 1 95 ? 53.146 -9.027 5.759 1.00 47.88 95 SER A CA 1
ATOM 733 C C . SER A 1 95 ? 54.282 -8.181 6.307 1.00 47.88 95 SER A C 1
ATOM 735 O O . SER A 1 95 ? 54.364 -6.977 6.083 1.00 47.88 95 SER A O 1
ATOM 737 N N . THR A 1 96 ? 55.140 -8.864 7.051 1.00 44.59 96 THR A N 1
ATOM 738 C CA . THR A 1 96 ? 56.489 -8.474 7.440 1.00 44.59 96 THR A CA 1
ATOM 739 C C . THR A 1 96 ? 57.277 -7.888 6.266 1.00 44.59 96 THR A C 1
ATOM 741 O O . THR A 1 96 ? 57.275 -8.454 5.171 1.00 44.59 96 THR A O 1
ATOM 744 N N . GLY A 1 97 ? 57.989 -6.796 6.544 1.00 43.91 97 GLY A N 1
ATOM 745 C CA . GLY A 1 97 ? 59.054 -6.208 5.737 1.00 43.91 97 GLY A CA 1
ATOM 746 C C . GLY A 1 97 ? 59.841 -5.233 6.591 1.00 43.91 97 GLY A C 1
ATOM 747 O O . GLY A 1 97 ? 59.215 -4.248 7.034 1.00 43.91 97 GLY A O 1
#

pLDDT: mean 88.51, std 15.7, range [43.91, 98.62]

Secondary structure (DSSP, 8-state):
-PPPHHHHHHHHHHHHHHHHHHHHHHT-GGGS-TTSEEE---TTS---EEEESS-SSGGGGEEEEEPP--TT---EEEEE-----------------